Protein AF-A0A2D6S3F2-F1 (afdb_monomer_lite)

pLDDT: mean 88.12, std 14.62, range [40.28, 97.75]

Sequence (69 aa):
MPNEMQVELNEKIQKGLVKNMGNKIVEEPLEEALITVDTKTVYRVTSDIPNMIPSEGISISNEDLVSKP

Structure (mmCIF, N/CA/C/O backbone):
data_AF-A0A2D6S3F2-F1
#
_entry.id   AF-A0A2D6S3F2-F1
#
loop_
_atom_site.group_PDB
_atom_site.id
_atom_site.type_symbol
_atom_site.label_atom_id
_atom_site.label_alt_id
_atom_site.label_comp_id
_atom_site.label_asym_id
_atom_site.label_entity_id
_atom_site.label_seq_id
_atom_site.pdbx_PDB_ins_code
_atom_site.Cartn_x
_atom_site.Cartn_y
_atom_site.Cartn_z
_atom_site.occupancy
_atom_site.B_iso_or_equiv
_atom_site.auth_seq_id
_atom_site.auth_comp_id
_atom_site.auth_asym_id
_atom_site.auth_atom_id
_atom_site.pdbx_PDB_model_num
ATOM 1 N N . MET A 1 1 ? 3.308 8.308 -16.630 1.00 40.28 1 MET A N 1
ATOM 2 C CA . MET A 1 1 ? 2.705 9.311 -15.727 1.00 40.28 1 MET A CA 1
ATOM 3 C C . MET A 1 1 ? 2.188 8.565 -14.512 1.00 40.28 1 MET A C 1
ATOM 5 O O . MET A 1 1 ? 1.652 7.481 -14.734 1.00 40.28 1 MET A O 1
ATOM 9 N N . PRO A 1 2 ? 2.386 9.065 -13.279 1.00 59.00 2 PRO A N 1
ATOM 10 C CA . PRO A 1 2 ? 1.763 8.468 -12.102 1.00 59.00 2 PRO A CA 1
ATOM 11 C C . PRO A 1 2 ? 0.252 8.426 -12.322 1.00 59.00 2 PRO A C 1
ATOM 13 O O . PRO A 1 2 ? -0.320 9.396 -12.821 1.00 59.00 2 PRO A O 1
ATOM 16 N N . ASN A 1 3 ? -0.374 7.295 -12.022 1.00 75.00 3 ASN A N 1
ATOM 17 C CA . ASN A 1 3 ? -1.826 7.175 -12.093 1.00 75.00 3 ASN A CA 1
ATOM 18 C C . ASN A 1 3 ? -2.455 8.113 -11.037 1.00 75.00 3 ASN A C 1
ATOM 20 O O . ASN A 1 3 ? -1.898 8.220 -9.945 1.00 75.00 3 ASN A O 1
ATOM 24 N N . GLU A 1 4 ? -3.578 8.786 -11.325 1.00 81.69 4 GLU A N 1
ATOM 25 C CA . GLU A 1 4 ? -4.222 9.745 -10.395 1.00 81.69 4 GLU A CA 1
ATOM 26 C C . GLU A 1 4 ? -4.461 9.120 -9.014 1.00 81.69 4 GLU A C 1
ATOM 28 O O . GLU A 1 4 ? -4.126 9.700 -7.984 1.00 81.69 4 GLU A O 1
ATOM 33 N N . MET A 1 5 ? -4.894 7.862 -9.005 1.00 85.25 5 MET A N 1
ATOM 34 C CA . MET A 1 5 ? -5.062 7.051 -7.803 1.00 85.25 5 MET A CA 1
ATOM 35 C C . MET A 1 5 ? -3.777 6.932 -6.956 1.00 85.25 5 MET A C 1
ATOM 37 O O . MET A 1 5 ? -3.829 6.995 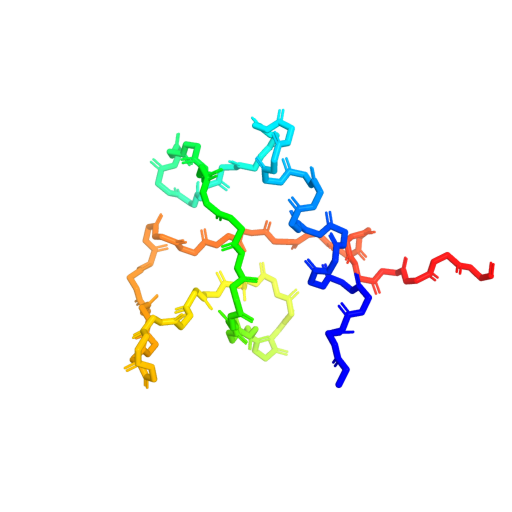-5.728 1.00 85.25 5 MET A O 1
ATOM 41 N N . GLN A 1 6 ? -2.605 6.769 -7.584 1.00 88.50 6 GLN A N 1
ATOM 42 C CA . GLN A 1 6 ? -1.328 6.685 -6.863 1.00 88.50 6 GLN A CA 1
ATOM 43 C C . GLN A 1 6 ? -0.988 8.023 -6.200 1.00 88.50 6 GLN A C 1
ATOM 45 O O . GLN A 1 6 ? -0.465 8.038 -5.086 1.00 88.50 6 GLN A O 1
ATOM 50 N N . VAL A 1 7 ? -1.296 9.141 -6.866 1.00 91.25 7 VAL A N 1
ATOM 51 C CA . VAL A 1 7 ? -1.081 10.486 -6.320 1.00 91.25 7 VAL A CA 1
ATOM 52 C C . VAL A 1 7 ? -1.949 10.691 -5.081 1.00 91.25 7 VAL A C 1
ATOM 54 O O . VAL A 1 7 ? -1.417 11.013 -4.020 1.00 91.25 7 VAL A O 1
ATOM 57 N N . GLU A 1 8 ? -3.251 10.419 -5.174 1.00 91.00 8 GLU A N 1
ATOM 58 C CA . GLU A 1 8 ? -4.172 10.554 -4.040 1.00 91.00 8 GLU A CA 1
ATOM 59 C C . GLU A 1 8 ? -3.793 9.642 -2.867 1.00 91.00 8 GLU A C 1
ATOM 61 O O . GLU A 1 8 ? -3.818 10.060 -1.704 1.00 91.00 8 GLU A O 1
ATOM 66 N N . LEU A 1 9 ? -3.395 8.399 -3.155 1.00 92.69 9 LEU A N 1
ATOM 67 C CA . LEU A 1 9 ? -2.950 7.468 -2.124 1.00 92.69 9 LEU A CA 1
ATOM 68 C C . LEU A 1 9 ? -1.673 7.967 -1.435 1.00 92.69 9 LEU A C 1
ATOM 70 O O . LEU A 1 9 ? -1.594 7.946 -0.206 1.00 92.69 9 LEU A O 1
ATOM 74 N N . ASN A 1 10 ? -0.706 8.482 -2.198 1.00 94.88 10 ASN A N 1
ATOM 75 C CA . ASN A 1 10 ? 0.521 9.058 -1.651 1.00 94.88 10 ASN A CA 1
ATOM 76 C C . ASN A 1 10 ? 0.253 10.299 -0.792 1.00 94.88 10 ASN A C 1
ATOM 78 O O . ASN A 1 10 ? 0.885 10.457 0.253 1.00 94.88 10 ASN A O 1
ATOM 82 N N . GLU A 1 11 ? -0.718 11.140 -1.150 1.00 94.62 11 GLU A N 1
ATOM 83 C CA . GLU A 1 11 ? -1.132 12.249 -0.286 1.00 94.62 11 GLU A CA 1
ATOM 84 C C . GLU A 1 11 ? -1.699 11.761 1.053 1.00 94.62 11 GLU A C 1
ATOM 86 O O . GLU A 1 11 ? -1.423 12.351 2.101 1.00 94.62 11 GLU A O 1
ATOM 91 N N . LYS A 1 12 ? -2.499 10.687 1.049 1.00 94.56 12 LYS A N 1
ATOM 92 C CA . LYS A 1 12 ? -3.042 10.095 2.283 1.00 94.56 12 LYS A CA 1
ATOM 93 C C . LYS A 1 12 ? -1.942 9.449 3.128 1.00 94.56 12 LYS A C 1
ATOM 95 O O . LYS A 1 12 ? -1.969 9.593 4.352 1.00 94.56 12 LYS A O 1
ATOM 100 N N . ILE A 1 13 ? -0.973 8.788 2.490 1.00 95.88 13 ILE A N 1
ATOM 101 C CA . ILE A 1 13 ? 0.219 8.222 3.141 1.00 95.88 13 ILE A CA 1
ATOM 102 C C . ILE A 1 13 ? 1.000 9.327 3.855 1.00 95.88 13 ILE A C 1
ATOM 104 O O . ILE A 1 13 ? 1.239 9.227 5.054 1.00 95.88 13 ILE A O 1
ATOM 108 N N . GLN A 1 14 ? 1.310 10.428 3.168 1.00 96.44 14 GLN A N 1
ATOM 109 C CA . GLN A 1 14 ? 2.061 11.541 3.760 1.00 96.44 14 GLN A CA 1
ATOM 110 C C . GLN A 1 14 ? 1.331 12.215 4.930 1.00 96.44 14 GLN A C 1
ATOM 112 O O . GLN A 1 14 ? 1.966 12.745 5.838 1.00 96.44 14 GLN A O 1
ATOM 117 N N . LYS A 1 15 ? -0.006 12.177 4.940 1.00 96.38 15 LYS A N 1
ATOM 118 C CA . LYS A 1 15 ? -0.833 12.661 6.057 1.00 96.38 15 LYS A CA 1
ATOM 119 C C . LYS A 1 15 ? -0.921 11.658 7.223 1.00 96.38 15 LYS A C 1
ATOM 121 O O . LYS A 1 15 ? -1.581 11.957 8.215 1.00 96.38 15 LYS A O 1
ATOM 126 N N . GLY A 1 16 ? -0.306 10.476 7.114 1.00 96.38 16 GLY A N 1
ATOM 127 C CA . GLY A 1 16 ? -0.372 9.409 8.119 1.00 96.38 16 GLY A CA 1
ATOM 128 C C . GLY A 1 16 ? -1.756 8.760 8.237 1.00 96.38 16 GLY A C 1
ATOM 129 O O . GLY A 1 16 ? -2.100 8.222 9.287 1.00 96.38 16 GLY A O 1
ATOM 130 N N . LEU A 1 17 ? -2.579 8.840 7.185 1.00 95.31 17 LEU A N 1
ATOM 131 C CA . LEU A 1 17 ? -3.974 8.375 7.197 1.00 95.31 17 LEU A CA 1
ATOM 132 C C . LEU A 1 17 ? -4.138 6.936 6.698 1.00 95.31 17 LEU A C 1
ATOM 134 O O . LEU A 1 17 ? -5.222 6.366 6.808 1.00 95.31 17 LEU A O 1
ATOM 138 N N . VAL A 1 18 ? -3.077 6.346 6.148 1.00 96.00 18 VAL A N 1
ATOM 139 C CA . VAL A 1 18 ? -3.114 5.019 5.529 1.00 96.00 18 VAL A CA 1
ATOM 140 C C . VAL A 1 18 ? -2.505 3.991 6.466 1.00 96.00 18 VAL A C 1
ATOM 142 O O . VAL A 1 18 ? -1.377 4.141 6.939 1.00 96.00 18 VAL A O 1
ATOM 145 N N . LYS A 1 19 ? -3.253 2.912 6.701 1.00 97.12 19 LYS A N 1
ATOM 146 C CA . LYS A 1 19 ? -2.761 1.702 7.357 1.00 97.12 19 LYS A CA 1
ATOM 147 C C . LYS A 1 19 ? -2.766 0.549 6.369 1.00 97.12 19 LYS A C 1
ATOM 149 O O . LYS A 1 19 ? -3.676 0.437 5.551 1.00 97.12 19 LYS A O 1
ATOM 154 N N . ASN A 1 20 ? -1.773 -0.322 6.477 1.00 97.19 20 ASN A N 1
ATOM 155 C CA . ASN A 1 20 ? -1.812 -1.608 5.794 1.00 97.19 20 ASN A CA 1
ATOM 156 C C . ASN A 1 20 ? -2.746 -2.593 6.522 1.00 97.19 20 ASN A C 1
ATOM 158 O O . ASN A 1 20 ? -3.225 -2.331 7.629 1.00 97.19 20 ASN A O 1
ATOM 162 N N . MET A 1 21 ? -2.986 -3.753 5.914 1.00 97.12 21 MET A N 1
ATOM 163 C CA . MET A 1 21 ? -3.813 -4.826 6.482 1.00 97.12 21 MET A CA 1
ATOM 164 C C . MET A 1 21 ? -3.272 -5.382 7.811 1.00 97.12 21 MET A C 1
ATOM 166 O O . MET A 1 21 ? -4.020 -5.963 8.591 1.00 97.12 21 MET A O 1
ATOM 170 N N . GLY A 1 22 ? -1.985 -5.182 8.102 1.00 97.50 22 GLY A N 1
ATOM 171 C CA . GLY A 1 22 ? -1.347 -5.469 9.387 1.00 97.50 22 GLY A CA 1
ATOM 172 C C . GLY A 1 22 ? -1.525 -4.376 10.447 1.00 97.50 22 GLY A C 1
ATOM 173 O O . GLY A 1 22 ? -0.856 -4.429 11.478 1.00 97.50 22 GLY A O 1
ATOM 174 N N . ASN A 1 23 ? -2.391 -3.385 10.210 1.00 97.00 23 ASN A N 1
ATOM 175 C CA . ASN A 1 23 ? -2.666 -2.238 11.082 1.00 97.00 23 ASN A CA 1
ATOM 176 C C . ASN A 1 23 ? -1.466 -1.311 11.356 1.00 97.00 23 ASN A C 1
ATOM 178 O O . ASN A 1 23 ? -1.521 -0.501 12.287 1.00 97.00 23 ASN A O 1
ATOM 182 N N . LYS A 1 24 ? -0.402 -1.380 10.549 1.00 97.75 24 LYS A N 1
ATOM 183 C CA . LYS A 1 24 ? 0.737 -0.454 10.628 1.00 97.75 24 LYS A CA 1
ATOM 184 C C . LYS A 1 24 ? 0.496 0.754 9.729 1.00 97.75 24 LYS A C 1
ATOM 186 O O . LYS A 1 24 ? -0.037 0.599 8.632 1.00 97.75 24 LYS A O 1
ATOM 191 N N . ILE A 1 25 ? 0.893 1.938 10.194 1.00 97.38 25 ILE A N 1
ATOM 192 C CA . ILE A 1 25 ? 0.893 3.154 9.372 1.00 97.38 25 ILE A CA 1
ATOM 193 C C . ILE A 1 25 ? 1.883 2.957 8.224 1.00 97.38 25 ILE A C 1
ATOM 195 O O . ILE A 1 25 ? 2.989 2.463 8.435 1.00 97.38 25 ILE A O 1
ATOM 199 N N . VAL A 1 26 ? 1.463 3.309 7.014 1.00 96.62 26 VAL A N 1
ATOM 200 C CA . VAL A 1 26 ? 2.353 3.373 5.855 1.00 96.62 26 VAL A CA 1
ATOM 201 C C . VAL A 1 26 ? 2.995 4.753 5.868 1.00 96.62 26 VAL A C 1
ATOM 203 O O . VAL A 1 26 ? 2.288 5.752 5.794 1.00 96.62 26 VAL A O 1
ATOM 206 N N . GLU A 1 27 ? 4.315 4.805 6.019 1.00 95.38 27 GLU A N 1
ATOM 207 C CA . GLU A 1 27 ? 5.042 6.065 6.242 1.00 95.38 27 GLU A CA 1
ATOM 208 C C . GLU A 1 27 ? 5.633 6.639 4.952 1.00 95.38 27 GLU A C 1
ATOM 210 O O . GLU A 1 27 ? 5.715 7.853 4.779 1.00 95.38 27 GLU A O 1
ATOM 215 N N . GLU A 1 28 ? 6.018 5.771 4.021 1.00 95.31 28 GLU A N 1
ATOM 216 C CA . GLU A 1 28 ? 6.681 6.175 2.788 1.00 95.31 28 GLU A CA 1
ATOM 217 C C . GLU A 1 28 ? 5.709 6.171 1.602 1.00 95.31 28 GLU A C 1
ATOM 219 O O . GLU A 1 28 ? 4.946 5.208 1.451 1.00 95.31 28 GLU A O 1
ATOM 224 N N . PRO A 1 29 ? 5.750 7.185 0.719 1.00 95.44 29 PRO A N 1
ATOM 225 C CA . PRO A 1 29 ? 4.973 7.172 -0.513 1.00 95.44 29 PRO A CA 1
ATOM 226 C C . PRO A 1 29 ? 5.396 6.007 -1.417 1.00 95.44 29 PRO A C 1
ATOM 228 O O . PRO A 1 29 ? 6.522 5.515 -1.368 1.00 95.44 29 PRO A O 1
ATOM 231 N N . LEU A 1 30 ? 4.468 5.555 -2.250 1.00 94.19 30 LEU A N 1
ATOM 232 C CA . LEU A 1 30 ? 4.699 4.531 -3.257 1.00 94.19 30 LEU A CA 1
ATOM 233 C C . LEU A 1 30 ? 5.352 5.169 -4.483 1.00 94.19 30 LEU A C 1
ATOM 235 O O . LEU A 1 30 ? 4.745 6.032 -5.124 1.00 94.19 30 LEU A O 1
ATOM 239 N N . GLU A 1 31 ? 6.555 4.720 -4.827 1.00 92.69 31 GLU A N 1
ATOM 240 C CA . GLU A 1 31 ? 7.194 5.024 -6.114 1.00 92.69 31 GLU A CA 1
ATOM 241 C C . GLU A 1 31 ? 6.550 4.200 -7.232 1.00 92.69 31 GLU A C 1
ATOM 243 O O . GLU A 1 31 ? 6.111 4.740 -8.248 1.00 92.69 31 GLU A O 1
ATOM 248 N N . GLU A 1 32 ? 6.393 2.903 -6.978 1.00 92.69 32 GLU A N 1
ATOM 249 C CA . GLU A 1 32 ? 5.733 1.941 -7.848 1.00 92.69 32 GLU A CA 1
ATOM 250 C C . GLU A 1 32 ? 4.841 1.009 -7.031 1.00 92.69 32 GLU A C 1
ATOM 252 O O . GLU A 1 32 ? 5.092 0.724 -5.851 1.00 92.69 32 GLU A O 1
ATOM 257 N N . ALA A 1 33 ? 3.772 0.529 -7.663 1.00 93.31 33 ALA A N 1
ATOM 258 C CA . ALA A 1 33 ? 2.826 -0.350 -7.009 1.00 93.31 33 ALA A CA 1
ATOM 259 C C . ALA A 1 33 ? 2.077 -1.249 -7.994 1.00 93.31 33 ALA A C 1
ATOM 261 O O . ALA A 1 33 ? 1.807 -0.875 -9.134 1.00 93.31 33 ALA A O 1
ATOM 262 N N . LEU A 1 34 ? 1.691 -2.423 -7.503 1.00 93.69 34 LEU A N 1
ATOM 263 C CA . LEU A 1 34 ? 0.751 -3.321 -8.157 1.00 93.69 34 LEU A CA 1
ATOM 264 C C . LEU A 1 34 ? -0.614 -3.199 -7.492 1.00 93.69 34 LEU A C 1
ATOM 266 O O . LEU A 1 34 ? -0.707 -3.086 -6.272 1.00 93.69 34 LEU A O 1
ATOM 270 N N . ILE A 1 35 ? -1.667 -3.289 -8.295 1.00 92.81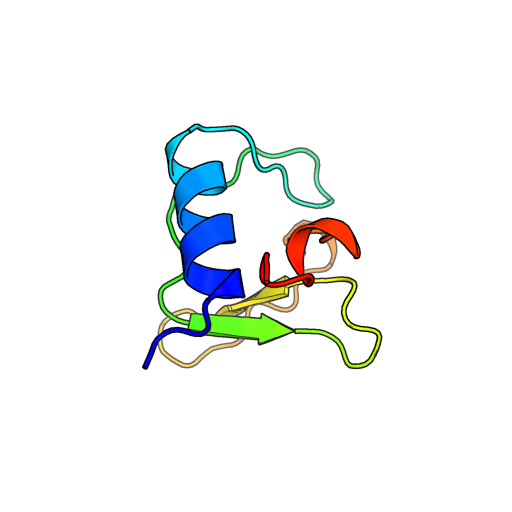 35 ILE A N 1
ATOM 271 C CA . ILE A 1 35 ? -3.044 -3.391 -7.823 1.00 92.81 35 ILE A CA 1
ATOM 272 C C . ILE A 1 35 ? -3.574 -4.793 -8.128 1.00 92.81 35 ILE A C 1
ATOM 274 O O . ILE A 1 35 ? -3.293 -5.360 -9.187 1.00 92.81 35 ILE A O 1
ATOM 278 N N . THR A 1 36 ? -4.322 -5.378 -7.195 1.00 93.31 36 THR A N 1
ATOM 279 C CA . THR A 1 36 ? -5.018 -6.646 -7.431 1.00 93.31 36 THR A CA 1
ATOM 280 C C . THR A 1 36 ? -6.059 -6.500 -8.540 1.00 93.31 36 THR A C 1
ATOM 282 O O . THR A 1 36 ? -6.604 -5.423 -8.770 1.00 93.31 36 THR A O 1
ATOM 285 N N . VAL A 1 37 ? -6.374 -7.602 -9.228 1.00 91.94 37 VAL A N 1
ATOM 286 C CA . VAL A 1 37 ? -7.342 -7.605 -10.345 1.00 91.94 37 VAL A CA 1
ATOM 287 C C . VAL A 1 37 ? -8.738 -7.152 -9.907 1.00 91.94 37 VAL A C 1
ATOM 289 O O . VAL A 1 37 ? -9.457 -6.538 -10.686 1.00 91.94 37 VAL A O 1
ATOM 292 N N . ASP A 1 38 ? -9.118 -7.423 -8.657 1.00 91.75 38 ASP A N 1
ATOM 293 C CA . ASP A 1 38 ? -10.384 -6.961 -8.077 1.00 91.75 38 ASP A CA 1
ATOM 294 C C . ASP A 1 38 ? -10.352 -5.500 -7.604 1.00 91.75 38 ASP A C 1
ATOM 296 O O . ASP A 1 38 ? -11.331 -5.035 -7.026 1.00 91.75 38 ASP A O 1
ATOM 300 N N . THR A 1 39 ? -9.228 -4.812 -7.828 1.00 90.25 39 THR A N 1
ATOM 301 C CA . THR A 1 39 ? -8.973 -3.406 -7.509 1.00 90.25 39 THR A CA 1
ATOM 302 C C . THR A 1 39 ? -9.165 -3.048 -6.038 1.00 90.25 39 THR A C 1
ATOM 304 O O . THR A 1 39 ? -9.529 -1.921 -5.725 1.00 90.25 39 THR A O 1
ATOM 307 N N . LYS A 1 40 ? -8.936 -3.989 -5.115 1.00 92.00 40 LYS A N 1
ATOM 308 C CA . LYS A 1 40 ? -9.123 -3.755 -3.670 1.00 92.00 40 LYS A CA 1
ATOM 309 C C . LYS A 1 40 ? -7.839 -3.617 -2.881 1.00 92.00 40 LYS A C 1
ATOM 311 O O . LYS A 1 40 ? -7.883 -3.188 -1.729 1.00 92.00 40 LYS A O 1
ATOM 316 N N . THR A 1 41 ? -6.701 -4.028 -3.428 1.00 95.31 41 THR A N 1
ATOM 317 C CA . THR A 1 41 ? -5.450 -4.039 -2.670 1.00 95.31 41 THR A CA 1
ATOM 318 C C . THR A 1 41 ? -4.285 -3.564 -3.513 1.00 95.31 41 THR A C 1
ATOM 320 O O . THR A 1 41 ? -4.111 -3.991 -4.652 1.00 95.31 41 THR A O 1
ATOM 323 N N . VAL A 1 42 ? -3.479 -2.690 -2.917 1.00 95.81 42 VAL A N 1
ATOM 324 C CA . VAL A 1 42 ? -2.232 -2.184 -3.482 1.00 95.81 42 VAL A CA 1
ATOM 325 C C . VAL A 1 42 ? -1.053 -2.814 -2.749 1.00 95.81 42 VAL A C 1
ATOM 327 O O . VAL A 1 42 ? -1.027 -2.845 -1.518 1.00 95.81 42 VAL A O 1
ATOM 330 N N . TYR A 1 43 ? -0.067 -3.282 -3.508 1.00 96.38 43 TYR A N 1
ATOM 331 C CA . TYR A 1 43 ? 1.218 -3.765 -3.008 1.00 96.38 43 TYR A CA 1
ATOM 332 C C . TYR A 1 43 ? 2.347 -2.903 -3.561 1.00 96.38 43 TYR A C 1
ATOM 334 O O . TYR A 1 43 ? 2.370 -2.588 -4.749 1.00 96.38 43 TYR A O 1
ATOM 342 N N . ARG A 1 44 ? 3.298 -2.536 -2.700 1.00 95.69 44 ARG A N 1
ATOM 343 C CA . ARG A 1 44 ? 4.488 -1.776 -3.090 1.00 95.69 44 ARG A CA 1
ATOM 344 C C . ARG A 1 44 ? 5.402 -2.612 -3.986 1.00 95.69 44 ARG A C 1
ATOM 346 O O . ARG A 1 44 ? 5.576 -3.809 -3.755 1.00 95.69 44 ARG A O 1
ATOM 353 N N . VAL A 1 45 ? 6.057 -1.945 -4.929 1.00 96.00 45 VAL A N 1
ATOM 354 C CA . VAL A 1 45 ? 7.262 -2.448 -5.591 1.00 96.00 45 VAL A CA 1
ATOM 355 C C . VAL A 1 45 ? 8.465 -1.669 -5.057 1.00 96.00 45 VAL A C 1
ATOM 357 O O . VAL A 1 45 ? 8.422 -0.444 -4.950 1.00 96.00 45 VAL A O 1
ATOM 360 N N . THR A 1 46 ? 9.523 -2.373 -4.662 1.00 93.50 46 THR A N 1
ATOM 361 C CA . THR A 1 46 ? 10.779 -1.766 -4.201 1.00 93.50 46 THR A C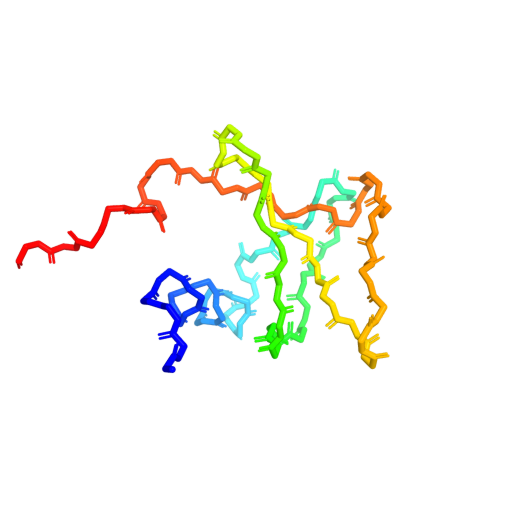A 1
ATOM 362 C C . THR A 1 46 ? 11.924 -2.385 -4.972 1.00 93.50 46 THR A C 1
ATOM 364 O O . THR A 1 46 ? 12.093 -3.600 -4.932 1.00 93.50 46 THR A O 1
ATOM 367 N N . SER A 1 47 ? 12.708 -1.555 -5.664 1.00 93.50 47 SER A N 1
ATOM 368 C CA . SER A 1 47 ? 13.836 -2.021 -6.482 1.00 93.50 47 SER A CA 1
ATOM 369 C C . SER A 1 47 ? 13.425 -3.142 -7.448 1.00 93.50 47 SER A C 1
ATOM 371 O O . SER A 1 47 ? 14.040 -4.205 -7.459 1.00 93.50 47 SER A O 1
ATOM 373 N N . ASP A 1 48 ? 12.335 -2.922 -8.191 1.00 92.56 48 ASP A N 1
ATOM 374 C CA . ASP A 1 48 ? 11.731 -3.879 -9.133 1.00 92.56 48 ASP A CA 1
ATOM 375 C C . ASP A 1 48 ? 11.208 -5.191 -8.510 1.00 92.56 48 ASP A C 1
ATOM 377 O O . ASP A 1 48 ? 10.821 -6.117 -9.225 1.00 92.56 48 ASP A O 1
ATOM 381 N N . ILE A 1 49 ? 11.151 -5.289 -7.177 1.00 94.94 49 ILE A N 1
ATOM 382 C CA . ILE A 1 49 ? 10.645 -6.464 -6.460 1.00 94.94 49 ILE A CA 1
ATOM 383 C C . ILE A 1 49 ? 9.256 -6.157 -5.884 1.00 94.94 49 ILE A C 1
ATOM 385 O O . ILE A 1 49 ? 9.122 -5.275 -5.029 1.00 94.94 49 ILE A O 1
ATOM 389 N N . PRO A 1 50 ? 8.204 -6.883 -6.306 1.00 95.25 50 PRO A N 1
ATOM 390 C CA . PRO A 1 50 ? 6.885 -6.773 -5.696 1.00 95.25 50 PRO A CA 1
ATOM 391 C C . PRO A 1 50 ? 6.858 -7.353 -4.277 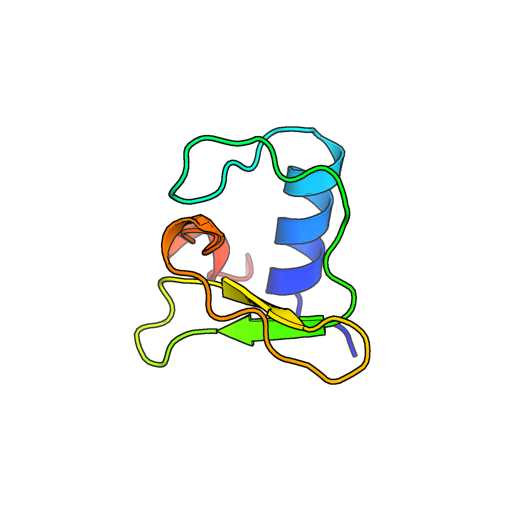1.00 95.25 50 PRO A C 1
ATOM 393 O O . PRO A 1 50 ? 7.064 -8.553 -4.076 1.00 95.25 50 PRO A O 1
ATOM 396 N N . ASN A 1 51 ? 6.514 -6.525 -3.293 1.00 95.31 51 ASN A N 1
ATOM 397 C CA . ASN A 1 51 ? 6.338 -6.956 -1.908 1.00 95.31 51 ASN A CA 1
ATOM 398 C C . ASN A 1 51 ? 4.909 -7.475 -1.699 1.00 95.31 51 ASN A C 1
ATOM 400 O O . ASN A 1 51 ? 4.022 -6.751 -1.254 1.00 95.31 51 ASN A O 1
ATOM 404 N N . MET A 1 52 ? 4.670 -8.749 -2.025 1.00 95.25 52 MET A N 1
ATOM 405 C CA . MET A 1 52 ? 3.349 -9.392 -1.901 1.00 95.25 52 MET A CA 1
ATOM 406 C C . MET A 1 52 ? 3.105 -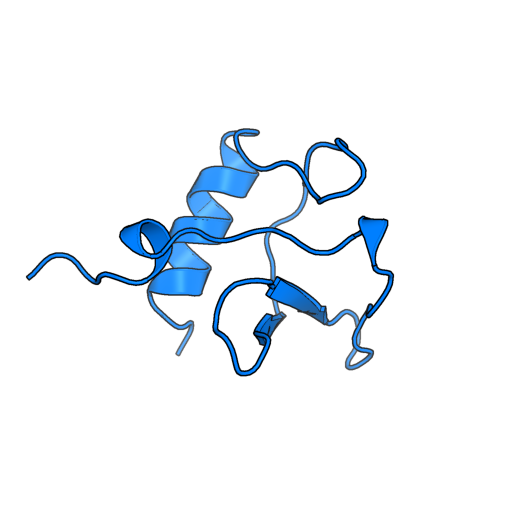10.042 -0.529 1.00 95.25 52 MET A C 1
ATOM 408 O O . MET A 1 52 ? 2.566 -11.146 -0.433 1.00 95.25 52 MET A O 1
ATOM 412 N N . ILE A 1 53 ? 3.520 -9.382 0.553 1.00 96.88 53 ILE A N 1
ATOM 413 C CA . ILE A 1 53 ? 3.257 -9.859 1.915 1.00 96.88 53 ILE A CA 1
ATOM 414 C C . ILE A 1 53 ? 1.805 -9.500 2.271 1.00 96.88 53 ILE A C 1
ATOM 416 O O . ILE A 1 53 ? 1.477 -8.315 2.280 1.00 96.88 53 ILE A O 1
ATOM 420 N N . PRO A 1 54 ? 0.920 -10.461 2.615 1.00 96.19 54 PRO A N 1
ATOM 421 C CA . PRO A 1 54 ? -0.502 -10.173 2.827 1.00 96.19 54 PRO A CA 1
ATOM 422 C C . PRO A 1 54 ? -0.782 -9.056 3.841 1.00 96.19 54 PRO A C 1
ATOM 424 O O . PRO A 1 54 ? -1.643 -8.217 3.605 1.00 96.19 54 PRO A O 1
ATOM 427 N N . SER A 1 55 ? -0.019 -8.989 4.936 1.00 97.31 55 SER A N 1
ATOM 428 C CA . SER A 1 55 ? -0.164 -7.937 5.950 1.00 97.31 55 SER A CA 1
ATOM 429 C C . SER A 1 55 ? 0.339 -6.559 5.507 1.00 97.31 55 SER A C 1
ATOM 431 O O . SER A 1 55 ? 0.027 -5.567 6.156 1.00 97.31 55 SER A O 1
ATOM 433 N N . GLU A 1 56 ? 1.132 -6.477 4.440 1.00 96.56 56 GLU A N 1
ATOM 434 C CA . GLU A 1 56 ? 1.626 -5.206 3.896 1.00 96.56 56 GLU A CA 1
ATOM 435 C C . GLU A 1 56 ? 0.707 -4.612 2.829 1.00 96.56 56 GLU A C 1
ATOM 437 O O . GLU A 1 56 ? 0.886 -3.453 2.460 1.00 96.56 56 GLU A O 1
ATOM 442 N N . GLY A 1 57 ? -0.305 -5.361 2.382 1.00 96.94 57 GLY A N 1
ATOM 443 C CA . GLY A 1 57 ? -1.299 -4.863 1.440 1.00 96.94 57 GLY A CA 1
ATOM 444 C C . GLY A 1 57 ? -2.012 -3.622 1.972 1.00 96.94 57 GLY A C 1
ATOM 445 O O . GLY A 1 57 ? -2.377 -3.547 3.148 1.00 96.94 57 GLY A O 1
ATOM 446 N N . ILE A 1 58 ? -2.223 -2.646 1.097 1.00 96.69 58 ILE A N 1
ATOM 447 C CA . ILE A 1 58 ? -2.988 -1.436 1.388 1.00 96.69 58 ILE A CA 1
ATOM 448 C C . ILE A 1 58 ? -4.378 -1.629 0.799 1.00 96.69 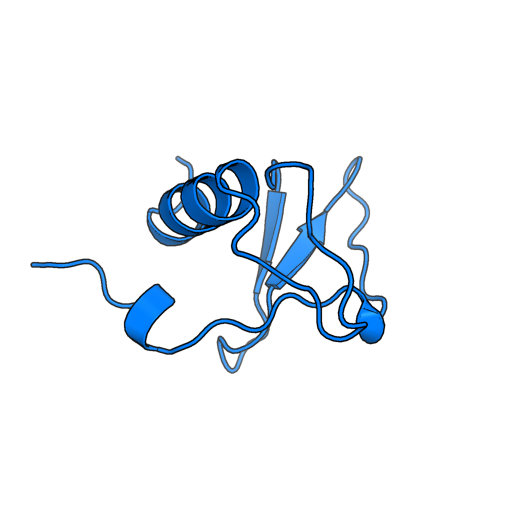58 ILE A C 1
ATOM 450 O O . ILE A 1 58 ? -4.527 -1.737 -0.419 1.00 96.69 58 ILE A O 1
ATOM 454 N N . SER A 1 59 ? -5.392 -1.706 1.660 1.00 94.94 59 SER A N 1
ATOM 455 C CA . SER A 1 59 ? -6.777 -1.784 1.201 1.00 94.94 59 SER A CA 1
ATOM 456 C C . SER A 1 59 ? -7.197 -0.437 0.632 1.00 94.94 59 SER A C 1
ATOM 458 O O . SER A 1 59 ? -6.988 0.598 1.260 1.00 94.94 59 SER A O 1
ATOM 460 N N . ILE A 1 60 ? -7.824 -0.477 -0.532 1.00 89.19 60 ILE A N 1
ATOM 461 C CA . ILE A 1 60 ? -8.367 0.687 -1.225 1.00 89.19 60 ILE A CA 1
ATOM 462 C C . ILE A 1 60 ? -9.867 0.480 -1.425 1.00 89.19 60 ILE A C 1
ATOM 464 O O . ILE A 1 60 ? -10.349 -0.628 -1.668 1.00 89.19 60 ILE A O 1
ATOM 468 N N . SER A 1 61 ? -10.609 1.556 -1.249 1.00 79.75 61 SER A N 1
ATOM 469 C CA . SER A 1 61 ? -12.055 1.635 -1.415 1.00 79.75 61 SER A CA 1
ATOM 470 C C . SER A 1 61 ? -12.364 2.043 -2.851 1.00 79.75 61 SER A C 1
ATOM 472 O O . SER A 1 61 ? -11.555 2.697 -3.501 1.00 79.75 61 SER A O 1
ATOM 474 N N . ASN A 1 62 ? -13.578 1.770 -3.337 1.00 66.62 62 ASN A N 1
ATOM 475 C CA . ASN A 1 62 ? -14.004 2.314 -4.631 1.00 66.62 62 ASN A CA 1
ATOM 476 C C . ASN A 1 62 ? -13.945 3.850 -4.662 1.00 66.62 62 ASN A C 1
ATOM 478 O O . ASN A 1 62 ? -13.653 4.406 -5.709 1.00 66.62 62 ASN A O 1
ATOM 482 N N . GLU A 1 63 ? -14.156 4.536 -3.535 1.00 63.56 63 GLU A N 1
ATOM 483 C CA . GLU A 1 63 ? -13.989 5.995 -3.432 1.00 63.56 63 GLU A CA 1
ATOM 484 C C . GLU A 1 63 ? -12.550 6.464 -3.702 1.00 63.56 63 GLU A C 1
ATOM 486 O O . GLU A 1 63 ? -12.366 7.594 -4.132 1.00 63.56 63 GLU A O 1
ATOM 491 N N . ASP A 1 64 ? -11.548 5.599 -3.506 1.00 63.66 64 ASP A N 1
ATOM 492 C CA . ASP A 1 64 ? -10.140 5.869 -3.835 1.00 63.66 64 ASP A CA 1
ATOM 493 C C . ASP A 1 64 ? -9.826 5.648 -5.330 1.00 63.66 64 ASP A C 1
ATOM 495 O O . ASP A 1 64 ? -8.713 5.913 -5.777 1.00 63.66 64 ASP A O 1
ATOM 499 N N . LEU A 1 65 ? -10.787 5.111 -6.094 1.00 57.72 65 LEU A N 1
ATOM 500 C CA . LEU A 1 65 ? -10.668 4.784 -7.521 1.00 57.72 65 LEU A CA 1
ATOM 501 C C . LEU A 1 65 ? -11.500 5.704 -8.424 1.00 57.72 65 LEU A C 1
ATOM 503 O O . LEU A 1 65 ? -11.343 5.659 -9.644 1.00 57.72 65 LEU A O 1
ATOM 507 N N . VAL A 1 66 ? -12.418 6.496 -7.860 1.00 51.12 66 VAL A N 1
ATOM 508 C CA . VAL A 1 66 ? -13.240 7.424 -8.642 1.00 51.12 66 VAL A CA 1
ATOM 509 C C . VAL A 1 66 ? -12.490 8.744 -8.785 1.00 51.12 66 VAL A C 1
ATOM 511 O O . VAL A 1 66 ? -12.550 9.585 -7.890 1.00 51.12 66 VAL A O 1
ATOM 514 N N . SER A 1 67 ? -11.850 8.954 -9.940 1.00 49.66 67 SER A N 1
ATOM 515 C CA . SER A 1 67 ? -11.468 10.299 -10.384 1.00 49.66 67 SER A CA 1
ATOM 516 C C . SER A 1 67 ? -12.706 11.191 -10.306 1.00 49.66 67 SER A C 1
ATOM 518 O O . SER A 1 67 ? -13.739 10.910 -10.925 1.00 49.66 67 SER A O 1
ATOM 520 N N . LYS A 1 68 ? -12.634 12.247 -9.496 1.00 48.66 68 LYS A N 1
ATOM 521 C CA . LYS A 1 68 ? -13.680 13.270 -9.451 1.00 48.66 68 LYS A CA 1
ATOM 522 C C . LYS A 1 68 ? -13.829 13.865 -10.869 1.00 48.66 68 LYS A C 1
ATOM 524 O O . LYS A 1 68 ? -12.800 14.097 -11.500 1.00 48.66 68 LYS A O 1
ATOM 529 N N . PRO A 1 69 ? -15.063 14.053 -11.381 1.00 47.56 69 PRO A N 1
ATOM 530 C CA . PRO A 1 69 ? -15.305 14.501 -12.755 1.00 47.56 69 PRO A CA 1
ATOM 531 C C . PRO A 1 69 ? -14.758 15.900 -13.052 1.00 47.56 69 PRO A C 1
ATOM 533 O O . PRO A 1 69 ? -14.646 16.711 -12.101 1.00 47.56 69 PRO A O 1
#

Foldseek 3Di:
DPDPLLVVVQVCLCVQNWAFQLRDGNNHRAPDWDADPVRFWIFGDDPNRTPVDNRRTTGDDVVSVDDDD

Radius of gyration: 11.33 Å; chains: 1; bounding box: 29×25×27 Å

Secondary structure (DSSP, 8-state):
---HHHHHHHHHHHTT--B-TTSPBP-SPPSEEEE-TTS-EEEEEETTEE---GGG-EE--GGGT----